Protein AF-A0A5B9NP14-F1 (afdb_monomer)

Structure (mmCIF, N/CA/C/O backbone):
data_AF-A0A5B9NP14-F1
#
_entry.id   AF-A0A5B9NP14-F1
#
loop_
_atom_site.group_PDB
_atom_site.id
_atom_site.type_symbol
_atom_site.label_atom_id
_atom_site.label_alt_id
_atom_site.label_comp_id
_atom_site.label_asym_id
_atom_site.label_entity_id
_atom_site.label_seq_id
_atom_site.pdbx_PDB_ins_code
_atom_site.Cartn_x
_atom_site.Cartn_y
_atom_site.Cartn_z
_atom_site.occupancy
_atom_site.B_iso_or_equiv
_atom_site.auth_seq_id
_atom_site.auth_comp_id
_atom_site.auth_asym_id
_atom_site.auth_atom_id
_atom_site.pdbx_PDB_model_num
ATOM 1 N N . ASP A 1 1 ? 9.869 11.800 8.175 1.00 79.06 1 ASP A N 1
ATOM 2 C CA . ASP A 1 1 ? 8.541 12.417 7.965 1.00 79.06 1 ASP A CA 1
ATOM 3 C C . ASP A 1 1 ? 7.375 11.691 8.604 1.00 79.06 1 ASP A C 1
ATOM 5 O O . ASP A 1 1 ? 6.766 12.289 9.481 1.00 79.06 1 ASP A O 1
ATOM 9 N N . ILE A 1 2 ? 7.074 10.438 8.248 1.00 83.69 2 ILE A N 1
ATOM 10 C CA . ILE A 1 2 ? 5.884 9.725 8.762 1.00 83.69 2 ILE A CA 1
ATOM 11 C C . ILE A 1 2 ? 5.809 9.717 10.301 1.00 83.69 2 ILE A C 1
ATOM 13 O O . ILE A 1 2 ? 4.787 10.108 10.864 1.00 83.69 2 ILE A O 1
ATOM 17 N N . CYS A 1 3 ? 6.885 9.342 11.004 1.00 81.69 3 CYS A N 1
ATOM 18 C CA . CYS A 1 3 ? 6.866 9.284 12.472 1.00 81.69 3 CYS A CA 1
ATOM 19 C C . CYS A 1 3 ? 6.603 10.645 13.134 1.00 81.69 3 CYS A C 1
ATOM 21 O O . CYS A 1 3 ? 5.811 10.735 14.068 1.00 81.69 3 CYS A O 1
ATOM 23 N N . MET A 1 4 ? 7.231 11.710 12.637 1.00 80.50 4 MET A N 1
ATOM 24 C CA . MET A 1 4 ? 7.105 13.046 13.227 1.00 80.50 4 MET A CA 1
ATOM 25 C C . MET A 1 4 ? 5.799 13.735 12.824 1.00 80.50 4 MET A C 1
ATOM 27 O O . MET A 1 4 ? 5.085 14.252 13.679 1.00 80.50 4 MET A O 1
ATOM 31 N N . ARG A 1 5 ? 5.456 13.726 11.530 1.00 78.81 5 ARG A N 1
ATOM 32 C CA . ARG A 1 5 ? 4.304 14.464 10.987 1.00 78.81 5 ARG A CA 1
ATOM 33 C C . ARG A 1 5 ? 2.986 13.703 11.120 1.00 78.81 5 ARG A C 1
ATOM 35 O O . ARG A 1 5 ? 1.982 14.309 11.479 1.00 78.81 5 ARG A O 1
ATOM 42 N N . THR A 1 6 ? 2.982 12.397 10.851 1.00 79.81 6 THR A N 1
ATOM 43 C CA . THR A 1 6 ? 1.754 11.583 10.836 1.00 79.81 6 THR A CA 1
ATOM 44 C C . THR A 1 6 ? 1.499 10.927 12.194 1.00 79.81 6 THR A C 1
ATOM 46 O O . THR A 1 6 ? 0.388 11.009 12.716 1.00 79.81 6 THR A O 1
ATOM 49 N N . LEU A 1 7 ? 2.522 10.324 12.814 1.00 81.31 7 LEU A N 1
ATOM 50 C CA . LEU A 1 7 ? 2.376 9.643 14.114 1.00 81.31 7 LEU A CA 1
ATOM 51 C C . LEU A 1 7 ? 2.531 10.571 15.332 1.00 81.31 7 LEU A C 1
ATOM 53 O O . LEU A 1 7 ? 2.217 10.147 16.446 1.00 81.31 7 LEU A O 1
ATOM 57 N N . LYS A 1 8 ? 2.945 11.831 15.115 1.00 82.69 8 LYS A N 1
ATOM 58 C CA . LYS A 1 8 ? 3.177 12.863 16.145 1.00 82.69 8 LYS A CA 1
ATOM 59 C C . LYS A 1 8 ? 4.232 12.470 17.190 1.00 82.69 8 LYS A C 1
ATOM 61 O O . LYS A 1 8 ? 4.114 12.824 18.360 1.00 82.69 8 LYS A O 1
ATOM 66 N N . LEU A 1 9 ? 5.265 11.738 16.772 1.00 83.50 9 LEU A N 1
ATOM 67 C CA . LEU A 1 9 ? 6.405 11.379 17.618 1.00 83.50 9 LEU A CA 1
A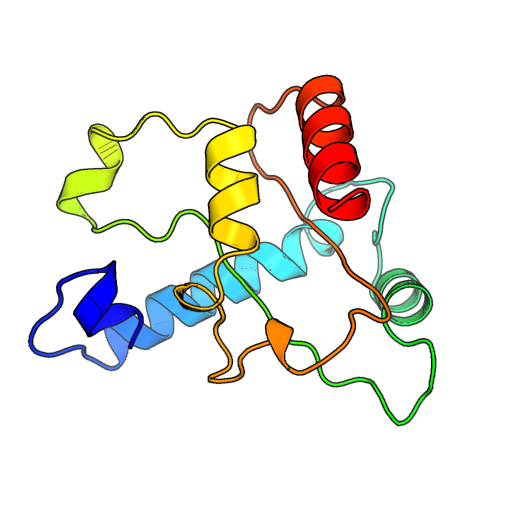TOM 68 C C . LEU A 1 9 ? 7.477 12.470 17.520 1.00 83.50 9 LEU A C 1
ATOM 70 O O . LEU A 1 9 ? 8.051 12.666 16.451 1.00 83.50 9 LEU A O 1
ATOM 74 N N . SER A 1 10 ? 7.755 13.175 18.618 1.00 81.94 10 SER A N 1
ATOM 75 C CA . SER A 1 10 ? 8.753 14.255 18.653 1.00 81.94 10 SER A CA 1
ATOM 76 C C . SER A 1 10 ? 10.177 13.746 18.408 1.00 81.94 10 SER A C 1
ATOM 78 O O . SER A 1 10 ? 10.887 14.314 17.587 1.00 81.94 10 SER A O 1
ATOM 80 N N . ASN A 1 11 ? 10.554 12.635 19.048 1.00 85.88 11 ASN A N 1
ATOM 81 C CA . ASN A 1 11 ? 11.855 11.979 18.892 1.00 85.88 11 ASN A CA 1
ATOM 82 C C . ASN A 1 11 ? 11.659 10.500 18.513 1.00 85.88 11 ASN A C 1
ATOM 84 O O . ASN A 1 11 ? 11.587 9.653 19.404 1.00 85.88 11 ASN A O 1
ATOM 88 N N . PRO A 1 12 ? 11.525 10.170 17.214 1.00 86.62 12 PRO A N 1
ATOM 89 C CA . PRO A 1 12 ? 11.349 8.791 16.779 1.00 86.62 12 PRO A CA 1
ATOM 90 C C . PRO A 1 12 ? 12.618 7.972 17.025 1.00 86.62 12 PRO A C 1
ATOM 92 O O . PRO A 1 12 ? 13.714 8.358 16.618 1.00 86.62 12 PRO A O 1
ATOM 95 N N . SER A 1 13 ? 12.455 6.819 17.663 1.00 91.44 13 SER A N 1
ATOM 96 C CA . SER A 1 13 ? 13.530 5.853 17.880 1.00 91.44 13 SER A CA 1
ATOM 97 C C . SER A 1 13 ? 13.638 4.862 16.713 1.00 91.44 13 SER A C 1
ATOM 99 O O . SER A 1 13 ? 12.717 4.721 15.902 1.00 91.44 13 SER A O 1
ATOM 101 N N . TYR A 1 14 ? 14.728 4.087 16.659 1.00 90.81 14 TYR A N 1
ATOM 102 C CA . TYR A 1 14 ? 14.816 2.944 15.740 1.00 90.81 14 TYR A CA 1
ATOM 103 C C . TYR A 1 14 ? 13.693 1.922 15.962 1.00 90.81 14 TYR A C 1
ATOM 105 O O . TYR A 1 14 ? 13.261 1.282 15.008 1.00 90.81 14 TYR A O 1
ATOM 113 N N . GLY A 1 15 ? 13.171 1.797 17.186 1.00 90.25 15 GLY A N 1
ATOM 114 C CA . GLY A 1 15 ? 12.021 0.939 17.471 1.00 90.25 15 GLY A CA 1
ATOM 115 C C . GLY A 1 15 ? 10.760 1.375 16.720 1.00 90.25 15 GLY A C 1
ATOM 116 O O . GLY A 1 15 ? 10.044 0.533 16.179 1.00 90.25 15 GLY A O 1
ATOM 117 N N . ASP A 1 16 ? 10.520 2.682 16.614 1.00 87.62 16 ASP A N 1
ATOM 118 C CA . ASP A 1 16 ? 9.359 3.232 15.902 1.00 87.62 16 ASP A CA 1
ATOM 119 C C . ASP A 1 16 ? 9.483 3.048 14.385 1.00 87.62 16 ASP A C 1
ATOM 121 O O . ASP A 1 16 ? 8.508 2.716 13.706 1.00 87.62 16 ASP A O 1
ATOM 125 N N . LEU A 1 17 ? 10.700 3.200 13.853 1.00 89.00 17 LEU A N 1
ATOM 126 C CA . LEU A 1 17 ? 10.996 2.926 12.446 1.00 89.00 17 LEU A CA 1
ATOM 127 C C . LEU A 1 17 ? 10.839 1.437 12.122 1.00 89.00 17 LEU A C 1
ATOM 129 O O . LEU A 1 17 ? 10.168 1.082 11.153 1.00 89.00 17 LEU A O 1
ATOM 133 N N . ASN A 1 18 ? 11.391 0.560 12.961 1.00 92.19 18 ASN A N 1
ATOM 134 C CA . ASN A 1 18 ? 11.281 -0.887 12.790 1.00 92.19 18 ASN A CA 1
ATOM 135 C C . ASN A 1 18 ? 9.829 -1.356 12.874 1.00 92.19 18 ASN A C 1
ATOM 137 O O . ASN A 1 18 ? 9.433 -2.254 12.132 1.00 92.19 18 ASN A O 1
ATOM 141 N N . TYR A 1 19 ? 9.013 -0.724 13.722 1.00 89.38 19 TYR A N 1
ATOM 142 C CA . TYR A 1 19 ? 7.583 -0.998 13.771 1.00 89.38 19 TYR A CA 1
ATOM 143 C C . TYR A 1 19 ? 6.918 -0.721 12.416 1.00 89.38 19 TYR A C 1
ATOM 145 O O . TYR A 1 19 ? 6.246 -1.606 11.882 1.00 89.38 19 TYR A O 1
ATOM 153 N N . LEU A 1 20 ? 7.168 0.445 11.811 1.00 88.62 20 LEU A N 1
ATOM 154 C CA . LEU A 1 20 ? 6.642 0.772 10.481 1.00 88.62 20 LEU A CA 1
ATOM 155 C C . LEU A 1 20 ? 7.111 -0.221 9.418 1.00 88.62 20 LEU A C 1
ATOM 157 O O . LEU A 1 20 ? 6.284 -0.778 8.698 1.00 88.62 20 LEU A O 1
ATOM 161 N N . VAL A 1 21 ? 8.415 -0.501 9.360 1.00 91.19 21 VAL A N 1
ATOM 162 C CA . VAL A 1 21 ? 8.975 -1.464 8.401 1.00 91.19 21 VAL A CA 1
ATOM 163 C C . VAL A 1 21 ? 8.326 -2.836 8.574 1.00 91.19 21 VAL A C 1
ATOM 165 O O . VAL A 1 21 ? 7.895 -3.439 7.594 1.00 91.19 21 VAL A O 1
ATOM 168 N N . SER A 1 22 ? 8.176 -3.315 9.811 1.00 92.12 22 SER A N 1
ATOM 169 C CA . SER A 1 22 ? 7.547 -4.611 10.083 1.00 92.12 22 SER A CA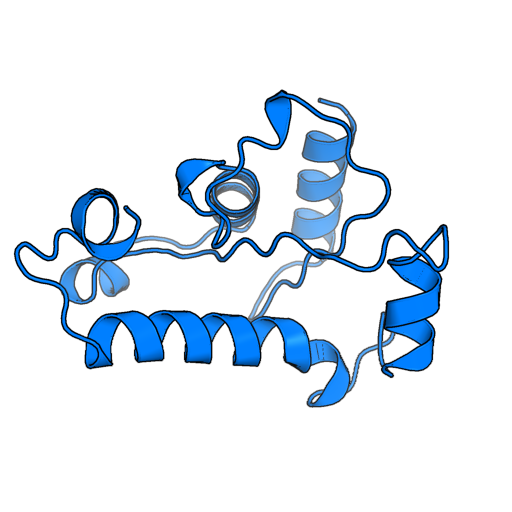 1
ATOM 170 C C . SER A 1 22 ? 6.078 -4.655 9.648 1.00 92.12 22 SER A C 1
ATOM 172 O O . SER A 1 22 ? 5.646 -5.643 9.048 1.00 92.12 22 SER A O 1
ATOM 174 N N . ALA A 1 23 ? 5.321 -3.574 9.864 1.00 89.94 23 ALA A N 1
ATOM 175 C CA . ALA A 1 23 ? 3.931 -3.470 9.435 1.00 89.94 23 ALA A CA 1
ATOM 176 C C . ALA A 1 23 ? 3.820 -3.551 7.906 1.00 89.94 23 ALA A C 1
ATOM 178 O O . ALA A 1 23 ? 3.040 -4.359 7.390 1.00 89.94 23 ALA A O 1
ATOM 179 N N . VAL A 1 24 ? 4.662 -2.802 7.188 1.00 91.31 24 VAL A N 1
ATOM 180 C CA . VAL A 1 24 ? 4.710 -2.812 5.719 1.00 91.31 24 VAL A CA 1
ATOM 181 C C . VAL A 1 24 ? 5.127 -4.172 5.172 1.00 91.31 24 VAL A C 1
ATOM 183 O O . VAL A 1 24 ? 4.434 -4.723 4.316 1.00 91.31 24 VAL A O 1
ATOM 186 N N . MET A 1 25 ? 6.201 -4.757 5.702 1.00 92.75 25 MET A N 1
ATOM 187 C CA . MET A 1 25 ? 6.679 -6.083 5.297 1.00 92.75 25 MET A CA 1
ATOM 188 C C . MET A 1 25 ? 5.611 -7.157 5.527 1.00 92.75 25 MET A C 1
ATOM 190 O O . MET A 1 25 ? 5.399 -8.029 4.678 1.00 92.75 25 MET A O 1
ATOM 194 N N . SER A 1 26 ? 4.870 -7.065 6.637 1.00 92.25 26 SER A N 1
ATOM 195 C CA . SER A 1 26 ? 3.725 -7.944 6.877 1.00 92.25 26 SER A CA 1
ATOM 196 C C . SER A 1 26 ? 2.625 -7.740 5.828 1.00 92.25 26 SER A C 1
ATOM 198 O O . SER A 1 26 ? 2.032 -8.716 5.376 1.00 92.25 26 SER A O 1
ATOM 200 N N . GLY A 1 27 ? 2.367 -6.498 5.403 1.00 90.44 27 GLY A N 1
ATOM 201 C CA . GLY A 1 27 ? 1.391 -6.160 4.368 1.00 90.44 27 GLY A CA 1
ATOM 202 C C . GLY A 1 27 ? 1.744 -6.772 3.015 1.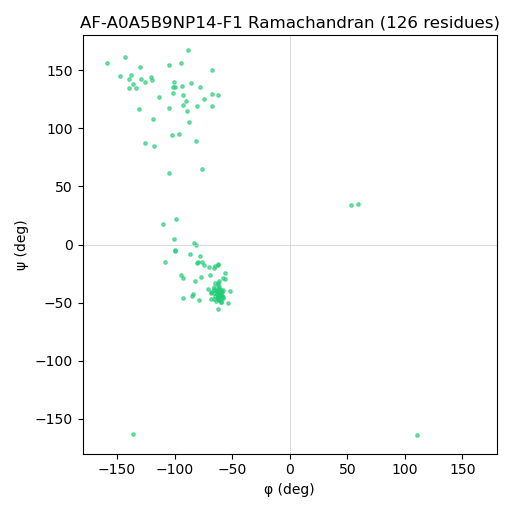00 90.44 27 GLY A C 1
ATOM 203 O O . GLY A 1 27 ? 0.957 -7.558 2.486 1.00 90.44 27 GLY A O 1
ATOM 204 N N . VAL A 1 28 ? 2.948 -6.495 2.509 1.00 89.88 28 VAL A N 1
ATOM 205 C CA . VAL A 1 28 ? 3.415 -6.941 1.181 1.00 89.88 28 VAL A CA 1
ATOM 206 C C . VAL A 1 28 ? 3.456 -8.468 1.066 1.00 89.88 28 VAL A C 1
ATOM 208 O O . VAL A 1 28 ? 3.101 -9.029 0.035 1.00 89.88 28 VAL A O 1
ATOM 211 N N . THR A 1 29 ? 3.818 -9.166 2.144 1.00 90.56 29 THR A N 1
ATOM 212 C CA . THR A 1 29 ? 3.895 -10.639 2.157 1.00 90.56 29 THR A CA 1
ATOM 213 C C . THR A 1 29 ? 2.551 -11.332 2.401 1.00 90.56 29 THR A C 1
ATOM 215 O O . THR A 1 29 ? 2.502 -12.559 2.468 1.00 90.56 29 THR A O 1
ATOM 218 N N . THR A 1 30 ? 1.445 -10.594 2.544 1.00 90.25 30 THR A N 1
ATOM 219 C CA . THR A 1 30 ? 0.126 -11.181 2.853 1.00 90.25 30 THR A CA 1
ATOM 220 C C . THR A 1 30 ? -0.308 -12.196 1.797 1.00 90.25 30 THR A C 1
ATOM 222 O O . THR A 1 30 ? -0.719 -13.290 2.172 1.00 90.25 30 THR A O 1
ATOM 225 N N . CYS A 1 31 ? -0.147 -11.881 0.507 1.00 86.00 31 CYS A N 1
ATOM 226 C CA . CYS A 1 31 ? -0.520 -12.769 -0.603 1.00 86.00 31 CYS A CA 1
ATOM 227 C C . CYS A 1 31 ? 0.298 -14.072 -0.651 1.00 86.00 31 CYS A C 1
ATOM 229 O O . CYS A 1 31 ? -0.134 -15.029 -1.279 1.00 86.00 31 CYS A O 1
ATOM 231 N N . LEU A 1 32 ? 1.459 -14.111 0.016 1.00 88.25 32 LEU A N 1
ATOM 232 C CA . LEU A 1 32 ? 2.319 -15.297 0.109 1.00 88.25 32 LEU A CA 1
ATOM 233 C C . LEU A 1 32 ? 2.011 -16.143 1.352 1.00 88.25 32 LEU A C 1
ATOM 235 O O . LEU A 1 32 ? 2.263 -17.343 1.367 1.00 88.25 32 LEU A O 1
ATOM 239 N N . ARG A 1 33 ? 1.521 -15.507 2.424 1.00 89.81 33 ARG A N 1
ATOM 240 C CA . ARG A 1 33 ? 1.289 -16.145 3.732 1.00 89.81 33 ARG A CA 1
ATOM 241 C C . ARG A 1 33 ? -0.138 -16.653 3.908 1.00 89.81 33 ARG A C 1
ATOM 243 O O . ARG A 1 33 ? -0.357 -17.553 4.711 1.00 89.81 33 ARG A O 1
ATOM 250 N N . PHE A 1 34 ? -1.097 -16.058 3.207 1.00 88.25 34 PHE A N 1
ATOM 251 C CA . PHE A 1 34 ? -2.505 -16.432 3.276 1.00 88.25 34 PHE A CA 1
ATOM 252 C C . PHE A 1 34 ? -3.009 -16.850 1.897 1.00 88.25 34 PHE A C 1
ATOM 254 O O . PHE A 1 34 ? -2.591 -16.260 0.899 1.00 88.25 34 PHE A O 1
ATOM 261 N N . PRO A 1 35 ? -3.914 -17.841 1.825 1.00 85.31 35 PRO A N 1
ATOM 262 C CA . PRO A 1 35 ? -4.458 -18.287 0.554 1.00 85.31 35 PRO A CA 1
ATOM 263 C C . PRO A 1 35 ? -5.219 -17.143 -0.125 1.00 85.31 35 PRO A C 1
ATOM 265 O O . PRO A 1 35 ? -6.087 -16.508 0.472 1.00 85.31 35 PRO A O 1
ATOM 268 N N . GLY A 1 36 ? -4.890 -16.895 -1.389 1.00 81.25 36 GLY A N 1
ATOM 269 C CA . GLY A 1 36 ? -5.509 -15.874 -2.224 1.00 81.25 36 GLY A CA 1
ATOM 270 C C . GLY A 1 36 ? -5.292 -16.189 -3.701 1.00 81.25 36 GLY A C 1
ATOM 271 O O . GLY A 1 36 ? -4.371 -16.920 -4.060 1.00 81.25 36 GLY A O 1
ATOM 272 N N . GLN A 1 37 ? -6.160 -15.664 -4.566 1.00 74.31 37 GLN A N 1
ATOM 273 C CA . GLN A 1 37 ? -6.099 -15.945 -6.006 1.00 74.31 37 GLN A CA 1
ATOM 274 C C . GLN A 1 37 ? -5.082 -15.060 -6.748 1.00 74.31 37 GLN A C 1
ATOM 276 O O . GLN A 1 37 ? -4.470 -15.504 -7.719 1.00 74.31 37 GLN A O 1
ATOM 281 N N . LEU A 1 38 ? -4.868 -13.824 -6.282 1.00 77.56 38 LEU A N 1
ATOM 282 C CA . LEU A 1 38 ? -3.999 -12.831 -6.919 1.00 77.56 38 LEU A CA 1
ATOM 283 C C . LEU A 1 38 ? -2.639 -12.739 -6.208 1.00 77.56 38 LEU A C 1
ATOM 285 O O . LEU A 1 38 ? -2.587 -12.679 -4.982 1.00 77.56 38 LEU A O 1
ATOM 289 N N . ASN A 1 39 ? -1.544 -12.693 -6.981 1.00 75.44 39 ASN A N 1
ATOM 290 C CA . ASN A 1 39 ? -0.160 -12.590 -6.482 1.00 75.44 39 ASN A CA 1
ATOM 291 C C . ASN A 1 39 ? 0.214 -13.665 -5.436 1.00 75.44 39 ASN A C 1
ATOM 293 O O . ASN A 1 39 ? 0.998 -13.408 -4.526 1.00 75.44 39 ASN A O 1
ATOM 297 N N . SER A 1 40 ? -0.344 -14.874 -5.584 1.00 79.56 40 SER A N 1
ATOM 298 C CA . SER A 1 40 ? -0.202 -16.003 -4.647 1.00 79.56 40 SER A CA 1
ATOM 299 C C . SER A 1 40 ? 1.233 -16.514 -4.468 1.00 79.56 40 SER A C 1
ATOM 301 O O . SER A 1 40 ? 1.521 -17.260 -3.540 1.00 79.56 40 SER A O 1
ATOM 303 N N . ASP A 1 41 ? 2.129 -16.167 -5.389 1.00 83.12 41 ASP A N 1
ATOM 304 C CA . ASP A 1 41 ? 3.537 -16.538 -5.356 1.00 83.12 41 ASP A CA 1
ATOM 305 C C . ASP A 1 41 ? 4.410 -15.390 -5.890 1.00 83.12 41 ASP A C 1
ATOM 307 O O . ASP A 1 41 ? 3.937 -14.476 -6.576 1.00 83.12 41 ASP A O 1
ATOM 311 N N . LEU A 1 42 ? 5.705 -15.435 -5.563 1.00 84.50 42 LEU A N 1
ATOM 312 C CA . LEU A 1 42 ? 6.667 -14.393 -5.938 1.00 84.50 42 LEU A CA 1
ATOM 313 C C . LEU A 1 42 ? 6.818 -14.242 -7.454 1.00 84.50 42 LEU A C 1
ATOM 315 O O . LEU A 1 42 ? 7.060 -13.135 -7.933 1.00 84.50 42 LEU A O 1
ATOM 319 N N . ARG A 1 43 ? 6.663 -15.332 -8.217 1.00 86.81 43 ARG A N 1
ATOM 320 C CA . ARG A 1 43 ? 6.782 -15.292 -9.676 1.00 86.81 43 ARG A CA 1
ATOM 321 C C . ARG A 1 43 ? 5.620 -14.505 -10.276 1.00 86.81 43 ARG A C 1
ATOM 323 O O . ARG A 1 43 ? 5.865 -13.616 -11.082 1.00 86.81 43 ARG A O 1
ATOM 330 N N . LYS A 1 44 ? 4.381 -14.770 -9.857 1.00 87.62 44 LYS A N 1
ATOM 331 C CA . LYS A 1 44 ? 3.191 -14.019 -10.290 1.00 87.62 44 LYS A C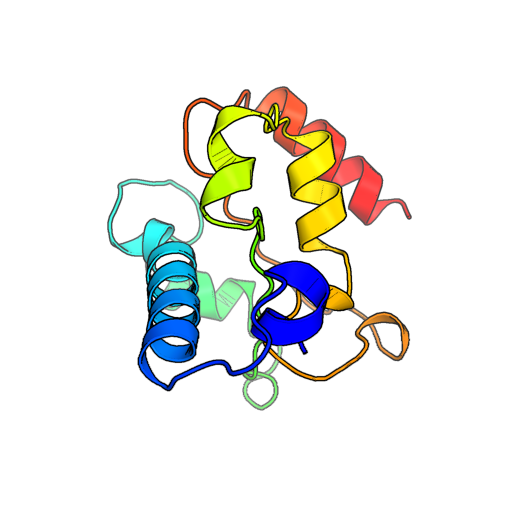A 1
ATOM 332 C C . LYS A 1 44 ? 3.271 -12.550 -9.894 1.00 87.62 44 LYS A C 1
ATOM 334 O O . LYS A 1 44 ? 2.962 -11.693 -10.715 1.00 87.62 44 LYS A O 1
ATOM 339 N N . LEU A 1 45 ? 3.723 -12.260 -8.670 1.00 87.00 45 LEU A N 1
ATOM 340 C CA . LEU A 1 45 ? 3.925 -10.879 -8.231 1.00 87.00 45 LEU A CA 1
ATOM 341 C C . LEU A 1 45 ? 4.933 -10.155 -9.136 1.00 87.00 45 LEU A C 1
ATOM 343 O O . LEU A 1 45 ? 4.653 -9.050 -9.592 1.00 87.00 45 LEU A O 1
ATOM 347 N N . ALA A 1 46 ? 6.073 -10.785 -9.434 1.00 86.88 46 ALA A N 1
ATOM 348 C CA . ALA A 1 46 ? 7.082 -10.213 -10.321 1.00 86.88 46 ALA A CA 1
ATOM 349 C C . ALA A 1 46 ? 6.539 -9.987 -11.741 1.00 86.88 46 ALA A C 1
ATOM 351 O O . ALA A 1 46 ? 6.733 -8.910 -12.291 1.00 86.88 46 ALA A O 1
ATOM 352 N N . VAL A 1 47 ? 5.808 -10.955 -12.306 1.00 89.06 47 VAL A N 1
ATOM 353 C CA . VAL A 1 47 ? 5.192 -10.836 -13.643 1.00 89.06 47 VAL A CA 1
ATOM 354 C C . VAL A 1 47 ? 4.208 -9.664 -13.711 1.00 89.06 47 VAL A C 1
ATOM 356 O O . VAL A 1 47 ? 4.208 -8.926 -14.690 1.00 89.06 47 VAL A O 1
ATOM 359 N N . ASN A 1 48 ? 3.403 -9.460 -12.667 1.00 90.62 48 ASN A N 1
ATOM 360 C CA . ASN A 1 48 ? 2.403 -8.391 -12.641 1.00 90.62 48 ASN A CA 1
ATOM 361 C C . ASN A 1 48 ? 2.996 -7.002 -12.363 1.00 90.62 48 ASN A C 1
ATOM 363 O O . ASN A 1 48 ? 2.408 -6.002 -12.768 1.00 90.62 48 ASN A O 1
ATOM 367 N N . MET A 1 49 ? 4.120 -6.927 -11.643 1.00 90.94 49 MET A N 1
ATOM 368 C CA . MET A 1 49 ? 4.679 -5.663 -11.141 1.00 90.94 49 MET A CA 1
ATOM 369 C C . MET A 1 49 ? 5.956 -5.205 -11.856 1.00 90.94 49 MET A C 1
ATOM 371 O O . MET A 1 49 ? 6.361 -4.058 -11.689 1.00 90.94 49 MET A O 1
ATOM 375 N N . VAL A 1 50 ? 6.626 -6.072 -12.619 1.00 93.06 50 VAL A N 1
ATOM 376 C CA . VAL A 1 50 ? 7.904 -5.762 -13.279 1.00 93.06 50 VAL A CA 1
ATOM 377 C C . VAL A 1 50 ? 7.729 -5.857 -14.797 1.00 93.06 50 VAL A C 1
ATOM 379 O O . VAL A 1 50 ? 8.034 -6.892 -15.388 1.00 93.06 50 VAL A O 1
ATOM 382 N N . PRO A 1 51 ? 7.263 -4.781 -15.462 1.00 91.12 51 PRO A N 1
ATOM 383 C CA . PRO A 1 51 ? 7.088 -4.778 -16.917 1.00 91.12 51 PRO A CA 1
ATOM 384 C C . PRO A 1 51 ? 8.427 -4.810 -17.669 1.00 91.12 51 PRO A C 1
ATOM 386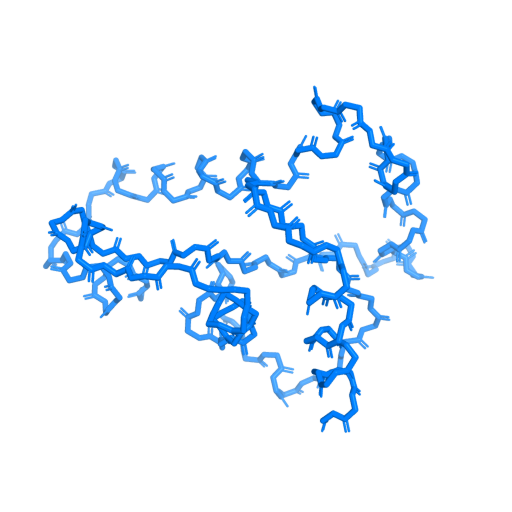 O O . PRO A 1 51 ? 8.500 -5.297 -18.793 1.00 91.12 51 PRO A O 1
ATOM 389 N N . PHE A 1 52 ? 9.500 -4.308 -17.047 1.00 93.56 52 PHE A N 1
ATOM 390 C CA . PHE A 1 52 ? 10.851 -4.310 -17.601 1.00 93.56 52 PHE A CA 1
ATOM 391 C C . PHE A 1 52 ? 11.850 -4.796 -16.545 1.00 93.56 52 PHE A C 1
ATOM 393 O O . PHE A 1 52 ? 11.826 -4.272 -15.431 1.00 93.56 52 PHE A O 1
ATOM 400 N N . PRO A 1 53 ? 12.799 -5.697 -16.872 1.00 90.94 53 PRO A N 1
ATOM 401 C CA . PRO A 1 53 ? 13.714 -6.283 -15.884 1.00 90.94 53 PRO A CA 1
ATOM 402 C C . PRO A 1 53 ? 14.533 -5.265 -15.075 1.00 90.94 53 PRO A C 1
ATOM 404 O O . PRO A 1 53 ? 14.873 -5.507 -13.920 1.00 90.94 53 PRO A O 1
ATOM 407 N N . ARG A 1 54 ? 14.846 -4.103 -15.661 1.00 93.12 54 ARG A N 1
ATOM 408 C CA . ARG A 1 54 ? 15.604 -3.029 -14.993 1.00 93.12 54 ARG A CA 1
ATOM 409 C C . ARG A 1 54 ? 14.745 -2.155 -14.070 1.00 93.12 54 ARG A C 1
ATOM 411 O O . ARG A 1 54 ? 15.306 -1.433 -13.254 1.00 93.12 54 ARG A O 1
ATOM 418 N N . LEU A 1 55 ? 13.418 -2.212 -14.187 1.00 91.62 55 LEU A N 1
ATOM 419 C CA . LEU A 1 55 ? 12.464 -1.406 -13.419 1.00 91.62 55 LEU A CA 1
ATOM 420 C C . LEU A 1 55 ? 11.782 -2.259 -12.338 1.00 91.62 55 LEU A C 1
ATOM 422 O O . LEU A 1 55 ? 10.571 -2.447 -12.355 1.00 91.62 55 LEU A O 1
ATOM 426 N N . HIS A 1 56 ? 12.574 -2.795 -11.407 1.00 92.25 56 HIS A N 1
ATOM 427 C CA . HIS A 1 56 ? 12.106 -3.668 -10.317 1.00 92.25 56 HIS A CA 1
ATOM 428 C C . HIS A 1 56 ? 12.176 -3.002 -8.929 1.00 92.25 56 HIS A C 1
ATOM 430 O O . HIS A 1 56 ? 12.152 -3.682 -7.905 1.00 92.25 56 HIS A O 1
ATOM 436 N N . PHE A 1 57 ? 12.282 -1.670 -8.881 1.00 91.56 57 PHE A N 1
ATOM 437 C CA . PHE A 1 57 ? 12.250 -0.899 -7.639 1.00 91.56 57 PHE A CA 1
ATOM 438 C C . PHE A 1 57 ? 10.820 -0.450 -7.345 1.00 91.56 57 PHE A C 1
ATOM 440 O O . PHE A 1 57 ? 10.218 0.280 -8.131 1.00 91.56 57 PHE A O 1
ATOM 447 N N . PHE A 1 58 ? 10.283 -0.874 -6.204 1.00 90.81 58 PHE A N 1
ATOM 448 C CA . PHE A 1 58 ? 8.914 -0.561 -5.809 1.00 90.81 58 PHE A CA 1
ATOM 449 C C . PHE A 1 58 ? 8.867 0.581 -4.801 1.00 90.81 58 PHE A C 1
ATOM 451 O O . PHE A 1 58 ? 9.644 0.626 -3.849 1.00 90.81 58 PHE A O 1
ATOM 458 N N . MET A 1 59 ? 7.889 1.465 -4.976 1.00 90.38 59 MET A N 1
ATOM 459 C CA . MET A 1 59 ? 7.463 2.387 -3.929 1.00 90.38 59 MET A CA 1
ATOM 460 C C . MET A 1 59 ? 6.312 1.748 -3.163 1.00 90.38 59 MET A C 1
ATOM 462 O O . MET A 1 59 ? 5.344 1.287 -3.768 1.00 90.38 59 MET A O 1
ATOM 466 N N . VAL A 1 60 ? 6.424 1.711 -1.838 1.00 91.06 60 VAL A N 1
ATOM 467 C CA . VAL A 1 60 ? 5.422 1.084 -0.975 1.00 91.06 60 VAL A CA 1
ATOM 468 C C . VAL A 1 60 ? 4.749 2.146 -0.119 1.00 91.06 60 VAL A C 1
ATOM 470 O O . VAL A 1 60 ? 5.422 2.906 0.576 1.00 91.06 60 VAL A O 1
ATOM 473 N N . GLY A 1 61 ? 3.421 2.177 -0.168 1.00 89.69 61 GLY A N 1
ATOM 474 C CA . GLY A 1 61 ? 2.577 2.941 0.742 1.00 89.69 61 GLY A CA 1
ATOM 475 C C . GLY A 1 61 ? 1.915 2.016 1.756 1.00 89.69 61 GLY A C 1
ATOM 476 O O . GLY A 1 61 ? 1.727 0.824 1.500 1.00 89.69 61 GLY A O 1
ATOM 477 N N . PHE A 1 62 ? 1.559 2.558 2.916 1.00 89.25 62 PHE A N 1
ATOM 478 C CA . PHE A 1 62 ? 0.811 1.815 3.924 1.00 89.25 62 PHE A CA 1
ATOM 479 C C . PHE A 1 62 ? -0.304 2.668 4.506 1.00 89.25 62 PHE A C 1
ATOM 481 O O . PHE A 1 62 ? -0.113 3.843 4.811 1.00 89.25 62 PHE A O 1
ATOM 488 N N . ALA A 1 63 ? -1.460 2.043 4.695 1.00 89.38 63 ALA A N 1
ATOM 489 C CA . ALA A 1 63 ? -2.586 2.605 5.411 1.00 89.38 63 ALA A CA 1
ATOM 490 C C . ALA A 1 63 ? -3.216 1.500 6.277 1.00 89.38 63 ALA A C 1
ATOM 492 O O . ALA A 1 63 ? -3.284 0.349 5.838 1.00 89.38 63 ALA A O 1
ATOM 493 N N . PRO A 1 64 ? -3.689 1.822 7.492 1.00 88.00 64 PRO A N 1
ATOM 494 C CA . PRO A 1 64 ? -3.741 3.156 8.089 1.00 88.00 64 PRO A CA 1
ATOM 495 C C . PRO A 1 64 ? -2.431 3.552 8.794 1.00 88.00 64 PRO A C 1
ATOM 497 O O . PRO A 1 64 ? -1.848 2.762 9.535 1.00 88.00 64 PRO A O 1
ATOM 500 N N . LEU A 1 65 ? -2.010 4.810 8.634 1.00 82.31 65 LEU A N 1
ATOM 501 C CA . LEU A 1 65 ? -0.963 5.427 9.458 1.00 82.31 65 LEU A CA 1
ATOM 502 C C . LEU A 1 65 ? -1.633 6.337 10.486 1.00 82.31 65 LEU A C 1
ATOM 504 O O . LEU A 1 65 ? -1.972 7.485 10.204 1.00 82.31 65 LEU A O 1
ATOM 508 N N . THR A 1 66 ? -1.875 5.806 11.679 1.00 78.75 66 THR A N 1
ATOM 509 C CA . THR A 1 66 ? -2.485 6.556 12.780 1.00 78.75 66 THR A CA 1
ATOM 510 C C . THR A 1 66 ? -1.671 6.383 14.055 1.00 78.75 66 THR A C 1
ATOM 512 O O . THR A 1 66 ? -0.956 5.398 14.230 1.00 78.75 66 THR A O 1
ATOM 515 N N . SER A 1 67 ? -1.731 7.381 14.933 1.00 75.38 67 SER A N 1
ATOM 516 C CA . SER A 1 67 ? -1.024 7.339 16.212 1.00 75.38 67 SER A CA 1
ATOM 517 C C . SER A 1 67 ? -1.625 6.268 17.130 1.00 75.38 67 SER A C 1
ATOM 519 O O . SER A 1 67 ? -2.832 6.015 17.091 1.00 75.38 67 SER A O 1
ATOM 521 N N . ARG A 1 68 ? -0.800 5.674 18.005 1.00 71.75 68 ARG A N 1
ATOM 522 C CA . ARG A 1 68 ? -1.192 4.583 18.922 1.00 71.75 68 ARG A CA 1
ATOM 523 C C . ARG A 1 68 ? -2.445 4.907 19.745 1.00 71.75 68 ARG A C 1
ATOM 525 O O . ARG A 1 68 ? -3.311 4.053 19.881 1.00 71.75 68 ARG A O 1
ATOM 532 N N . GLY A 1 69 ? -2.578 6.146 20.222 1.00 69.69 69 GLY A N 1
ATOM 533 C CA . GLY A 1 69 ? -3.740 6.594 21.002 1.00 69.69 69 GLY A CA 1
ATOM 534 C C . GLY A 1 69 ? -4.989 6.935 20.178 1.00 69.69 69 GLY A C 1
ATOM 535 O O . GLY A 1 69 ? -6.078 7.027 20.733 1.00 69.69 69 GLY A O 1
ATOM 536 N N . ALA A 1 70 ? -4.856 7.109 18.860 1.00 74.12 70 ALA A N 1
ATOM 537 C CA . ALA A 1 70 ? -5.954 7.489 17.967 1.00 74.12 70 ALA A CA 1
ATOM 538 C C . ALA A 1 70 ? -6.563 6.294 17.211 1.00 74.12 70 ALA A C 1
ATOM 540 O O . ALA A 1 70 ? -7.549 6.462 16.495 1.00 74.12 70 ALA A O 1
ATOM 541 N N . HIS A 1 71 ? -5.998 5.090 17.360 1.00 71.38 71 HIS A N 1
ATOM 542 C CA . HIS A 1 71 ? -6.480 3.885 16.677 1.00 71.38 71 HIS A CA 1
ATOM 543 C C . HIS A 1 71 ? -7.942 3.552 17.001 1.00 71.38 71 HIS A C 1
ATOM 545 O O . HIS A 1 71 ? -8.688 3.207 16.091 1.00 71.38 71 HIS A O 1
ATOM 551 N N . SER A 1 72 ? -8.365 3.690 18.261 1.00 69.69 72 SER A N 1
ATOM 552 C CA . SER A 1 72 ? -9.723 3.326 18.700 1.00 69.69 72 SER A CA 1
ATOM 553 C C . SER A 1 72 ? -10.807 4.313 18.261 1.00 69.69 72 SER A C 1
ATOM 555 O O . SER A 1 72 ? -11.984 3.973 18.282 1.00 69.69 72 SER A O 1
ATOM 557 N N . PHE A 1 73 ? -10.425 5.533 17.873 1.00 67.19 73 PHE A N 1
ATOM 558 C CA . PHE A 1 73 ? -11.363 6.613 17.551 1.00 67.19 73 PHE A CA 1
ATOM 559 C C . PHE A 1 73 ? -11.600 6.784 16.049 1.00 67.19 73 PHE A C 1
ATOM 561 O O . PHE A 1 73 ? -12.431 7.598 15.651 1.00 67.19 73 PHE A O 1
ATOM 568 N N . ARG A 1 74 ? -10.871 6.048 15.201 1.00 69.00 74 ARG A N 1
ATOM 569 C CA . ARG A 1 74 ? -10.963 6.195 13.749 1.00 69.00 74 ARG A CA 1
ATOM 570 C C . ARG A 1 74 ? -11.745 5.038 13.140 1.00 69.00 74 ARG A C 1
ATOM 572 O O . ARG A 1 74 ? -11.304 3.893 13.195 1.00 69.00 74 ARG A O 1
ATOM 579 N N . ALA A 1 75 ? -12.880 5.353 12.521 1.00 66.50 75 ALA A N 1
ATOM 580 C CA . ALA A 1 75 ? -13.575 4.410 11.656 1.00 66.50 75 ALA A CA 1
ATOM 581 C C . ALA A 1 75 ? -12.700 4.170 10.418 1.00 66.50 75 ALA A C 1
ATOM 583 O O . ALA A 1 75 ? -12.358 5.102 9.700 1.00 66.50 75 ALA A O 1
ATOM 584 N N . VAL A 1 76 ? -12.284 2.927 10.195 1.00 79.06 76 VAL A N 1
ATOM 585 C CA . VAL A 1 76 ? -11.437 2.570 9.054 1.00 79.06 76 VAL A CA 1
ATOM 586 C C . VAL A 1 76 ? -12.342 2.061 7.934 1.00 79.06 76 VAL A C 1
ATOM 588 O O . VAL A 1 76 ? -12.720 0.892 7.929 1.00 79.06 76 VAL A O 1
ATOM 591 N N . SER A 1 77 ? -12.722 2.949 7.012 1.00 87.25 77 SER A N 1
ATOM 592 C CA . SER A 1 77 ? -13.524 2.608 5.829 1.00 87.25 77 SER A CA 1
ATOM 593 C C . SER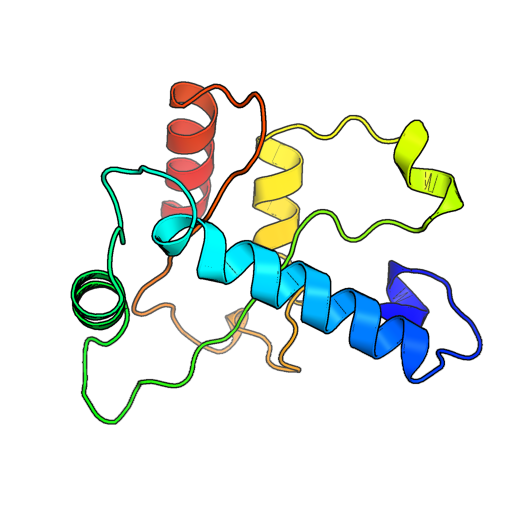 A 1 77 ? -12.640 2.338 4.604 1.00 87.25 77 SER A C 1
ATOM 595 O O . SER A 1 77 ? -11.505 2.819 4.519 1.00 87.25 77 SER A O 1
ATOM 597 N N . VAL A 1 78 ? -13.146 1.570 3.634 1.00 89.19 78 VAL A N 1
ATOM 598 C CA . VAL A 1 78 ? -12.419 1.277 2.384 1.0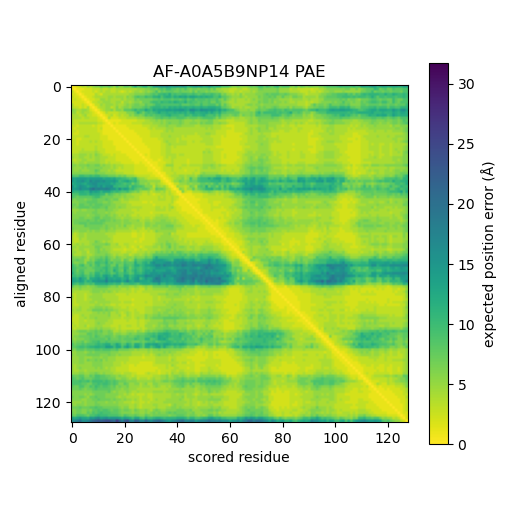0 89.19 78 VAL A CA 1
ATOM 599 C C . VAL A 1 78 ? -12.073 2.555 1.598 1.00 89.19 78 VAL A C 1
ATOM 601 O O . VAL A 1 78 ? -10.920 2.669 1.167 1.00 89.19 78 VAL A O 1
ATOM 604 N N . PRO A 1 79 ? -12.973 3.551 1.444 1.00 89.94 79 PRO A N 1
ATOM 605 C CA . PRO A 1 79 ? -12.647 4.804 0.764 1.00 89.94 79 PRO A CA 1
ATOM 606 C C . PRO A 1 79 ? -11.532 5.585 1.466 1.00 89.94 79 PRO A C 1
ATOM 608 O O . PRO A 1 79 ? -10.604 6.056 0.809 1.00 89.94 79 PRO A O 1
ATOM 611 N N . GLU A 1 80 ? -11.566 5.678 2.800 1.00 88.38 80 GLU A N 1
ATOM 612 C CA . GLU A 1 80 ? -10.526 6.379 3.563 1.00 88.38 80 GLU A CA 1
ATOM 613 C C . GLU A 1 80 ? -9.164 5.689 3.467 1.00 88.38 80 GLU A C 1
ATOM 615 O O . GLU A 1 80 ? -8.138 6.361 3.328 1.00 88.38 80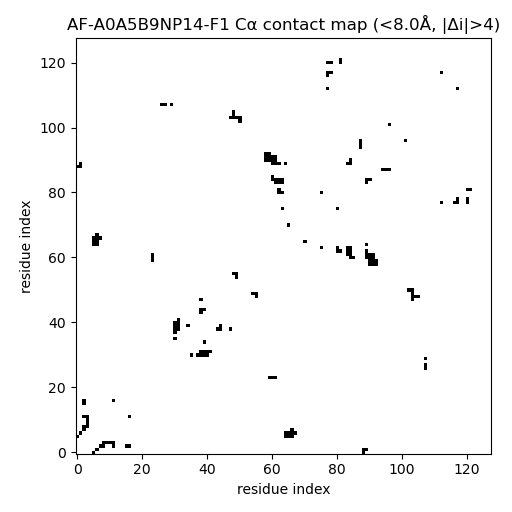 GLU A O 1
ATOM 620 N N . LEU A 1 81 ? -9.142 4.354 3.536 1.00 90.12 81 LEU A N 1
ATOM 621 C CA . LEU A 1 81 ? -7.918 3.573 3.353 1.00 90.12 81 LEU A CA 1
ATOM 622 C C . LEU A 1 81 ? -7.343 3.768 1.955 1.00 90.12 81 LEU A C 1
ATOM 624 O O . LEU A 1 81 ? -6.139 3.973 1.811 1.00 90.12 81 LEU A O 1
ATOM 628 N N . THR A 1 82 ? -8.205 3.739 0.941 1.00 90.19 82 THR A N 1
ATOM 629 C CA . THR A 1 82 ? -7.803 3.919 -0.455 1.00 90.19 82 THR A CA 1
ATOM 630 C C . THR A 1 82 ? -7.201 5.309 -0.657 1.00 90.19 82 THR A C 1
ATOM 632 O O . THR A 1 82 ? -6.102 5.425 -1.191 1.00 90.19 82 THR A O 1
ATOM 635 N N . GLN A 1 83 ? -7.845 6.363 -0.150 1.00 87.88 83 GLN A N 1
ATOM 636 C CA . GLN A 1 83 ? -7.302 7.724 -0.223 1.00 87.88 83 GLN A CA 1
ATOM 637 C C . GLN A 1 83 ? -5.957 7.859 0.498 1.00 87.88 83 GLN A C 1
ATOM 639 O O . GLN A 1 83 ? -5.038 8.465 -0.043 1.00 87.88 83 GLN A O 1
ATOM 644 N N . GLN A 1 84 ? -5.814 7.272 1.690 1.00 88.00 84 GLN A N 1
ATOM 645 C CA . GLN A 1 84 ? -4.545 7.304 2.422 1.00 88.00 84 GLN A CA 1
ATOM 646 C C . GLN A 1 84 ? -3.431 6.538 1.712 1.00 88.00 84 GLN A C 1
ATOM 648 O O . GLN A 1 84 ? -2.283 6.975 1.748 1.00 88.00 84 GLN A O 1
ATOM 653 N N . MET A 1 85 ? -3.744 5.404 1.089 1.00 88.94 85 MET A N 1
ATOM 654 C CA . MET A 1 85 ? -2.768 4.595 0.360 1.00 88.94 85 MET A CA 1
ATOM 655 C C . MET A 1 85 ? -2.164 5.361 -0.826 1.00 88.94 85 MET A C 1
ATOM 657 O O . MET A 1 85 ? -0.985 5.185 -1.122 1.00 88.94 85 MET A O 1
ATOM 661 N N . PHE A 1 86 ? -2.948 6.241 -1.454 1.00 86.69 86 PHE A N 1
ATOM 662 C CA . PHE A 1 86 ? -2.521 7.137 -2.531 1.00 86.69 86 PHE A CA 1
ATOM 663 C C . PHE A 1 86 ? -2.210 8.566 -2.042 1.00 86.69 86 PHE A C 1
ATOM 665 O O . PHE A 1 86 ? -2.231 9.503 -2.835 1.00 86.69 86 PHE A O 1
ATOM 672 N N . ASP A 1 87 ? -1.907 8.771 -0.757 1.00 86.81 87 ASP A N 1
ATOM 673 C CA . ASP A 1 87 ? -1.351 10.042 -0.278 1.00 86.81 87 ASP A CA 1
ATOM 674 C C . ASP A 1 87 ? 0.187 9.971 -0.348 1.00 86.81 87 ASP A C 1
ATOM 676 O O . ASP A 1 87 ? 0.778 9.077 0.272 1.00 86.81 87 ASP A O 1
ATOM 680 N N . PRO A 1 88 ? 0.879 10.893 -1.048 1.00 84.25 88 PRO A N 1
ATOM 681 C CA . PRO A 1 88 ? 2.344 10.912 -1.099 1.00 84.25 88 PRO A CA 1
ATOM 682 C C . PRO A 1 88 ? 2.994 10.996 0.288 1.00 84.25 88 PRO A C 1
ATOM 684 O O . PRO A 1 88 ? 4.119 10.534 0.468 1.00 84.25 88 PRO A O 1
ATOM 687 N N . LYS A 1 89 ? 2.291 11.520 1.299 1.00 84.62 89 LYS A N 1
ATOM 688 C CA . LYS A 1 89 ? 2.791 11.592 2.682 1.00 84.62 89 LYS A CA 1
ATOM 689 C C . LYS A 1 89 ? 2.888 10.228 3.370 1.00 84.62 89 LYS A C 1
ATOM 691 O O . LYS A 1 89 ? 3.596 10.112 4.369 1.00 84.62 89 LYS A O 1
ATOM 696 N N . ASN A 1 90 ? 2.182 9.222 2.855 1.00 86.50 90 ASN A N 1
ATOM 697 C CA . ASN A 1 90 ? 2.119 7.874 3.422 1.00 86.50 90 ASN A CA 1
ATOM 698 C C . ASN A 1 90 ? 3.034 6.878 2.691 1.00 86.50 90 ASN A C 1
ATOM 700 O O . ASN A 1 90 ? 3.034 5.684 3.007 1.00 86.50 90 ASN A O 1
ATOM 704 N N . MET A 1 91 ? 3.824 7.360 1.728 1.00 88.06 91 MET A N 1
ATOM 705 C CA . MET A 1 91 ? 4.818 6.562 1.019 1.00 88.06 91 MET A CA 1
ATOM 706 C C . MET A 1 91 ? 6.072 6.373 1.875 1.00 88.06 91 MET A C 1
ATOM 708 O O . MET A 1 91 ? 6.593 7.312 2.476 1.00 88.06 91 MET A O 1
ATOM 712 N N . MET A 1 92 ? 6.584 5.144 1.904 1.00 87.50 92 MET A N 1
ATOM 713 C CA . MET A 1 92 ? 7.807 4.790 2.636 1.00 87.50 92 MET A CA 1
ATOM 714 C C . MET A 1 92 ? 9.081 5.246 1.914 1.00 87.50 92 MET A C 1
ATOM 716 O O . MET A 1 92 ? 10.153 5.280 2.514 1.00 87.50 92 MET A O 1
ATOM 720 N N . ALA A 1 93 ? 8.968 5.609 0.636 1.00 86.94 93 ALA A N 1
ATOM 721 C CA . ALA A 1 93 ? 10.023 6.259 -0.125 1.00 86.94 93 ALA A CA 1
ATOM 722 C C . ALA A 1 93 ? 9.754 7.767 -0.181 1.00 86.94 93 ALA A C 1
ATOM 724 O O . ALA A 1 93 ? 8.630 8.186 -0.455 1.00 86.94 93 ALA A O 1
ATOM 725 N N . ALA A 1 94 ? 10.791 8.581 0.032 1.00 83.38 94 ALA A N 1
ATOM 726 C CA . ALA A 1 94 ? 10.720 10.038 -0.084 1.00 83.38 94 ALA A CA 1
ATOM 727 C C . ALA A 1 94 ? 10.700 10.467 -1.564 1.00 83.38 94 ALA A C 1
ATOM 729 O O . ALA A 1 94 ? 11.642 11.072 -2.070 1.00 83.38 94 ALA A O 1
ATOM 730 N N . SER A 1 95 ? 9.637 10.096 -2.274 1.00 80.00 95 SER A N 1
ATOM 731 C CA . SER A 1 95 ? 9.413 10.434 -3.675 1.00 80.00 95 SER A CA 1
ATOM 732 C C . SER A 1 95 ? 7.947 10.790 -3.886 1.00 80.00 95 SER A C 1
ATOM 734 O O . SER A 1 95 ? 7.052 10.103 -3.395 1.00 80.00 95 SER A O 1
ATOM 736 N N . ASP A 1 96 ? 7.703 11.879 -4.609 1.00 80.81 96 ASP A N 1
ATOM 737 C CA . ASP A 1 96 ? 6.357 12.267 -5.007 1.00 80.81 96 ASP A CA 1
ATOM 738 C C . ASP A 1 96 ? 6.006 11.580 -6.329 1.00 80.81 96 ASP A C 1
ATOM 740 O O . ASP A 1 96 ? 6.488 11.965 -7.397 1.00 80.81 96 ASP A O 1
ATOM 744 N N . PHE A 1 97 ? 5.155 10.555 -6.262 1.00 79.19 97 PHE A N 1
ATOM 745 C CA . PHE A 1 97 ? 4.714 9.814 -7.444 1.00 79.19 97 PHE A CA 1
ATOM 746 C C . PHE A 1 97 ? 3.933 10.688 -8.439 1.00 79.19 97 PHE A C 1
ATOM 748 O O . PHE A 1 97 ? 3.821 10.308 -9.603 1.00 79.19 97 PHE A O 1
ATOM 755 N N . ARG A 1 98 ? 3.432 11.866 -8.025 1.00 81.81 98 ARG A N 1
ATOM 756 C CA . ARG A 1 98 ? 2.751 12.826 -8.917 1.00 81.81 98 ARG A CA 1
ATOM 757 C C . ARG A 1 98 ? 3.688 13.425 -9.965 1.00 81.81 98 ARG A C 1
ATOM 759 O O . ARG A 1 98 ? 3.221 13.889 -10.998 1.00 81.81 98 ARG A O 1
ATOM 766 N N . ASN A 1 99 ? 4.998 13.376 -9.727 1.00 83.56 99 ASN A N 1
ATOM 767 C CA . ASN A 1 99 ? 6.009 13.791 -10.701 1.00 83.56 99 ASN A CA 1
ATOM 768 C C . ASN A 1 99 ? 6.303 12.702 -11.751 1.00 83.56 99 ASN A C 1
ATOM 770 O O . ASN A 1 99 ? 7.149 12.901 -12.621 1.00 83.56 99 ASN A O 1
ATOM 774 N N . GLY A 1 100 ? 5.640 11.545 -11.669 1.00 85.44 100 GLY A N 1
ATOM 775 C CA . GLY A 1 100 ? 5.827 10.416 -12.570 1.00 85.44 100 GLY A CA 1
ATOM 776 C C . GLY A 1 100 ? 4.505 9.795 -13.014 1.00 85.44 100 GLY A C 1
ATOM 777 O O . GLY A 1 100 ? 3.438 10.396 -12.925 1.00 85.44 100 GLY A O 1
ATOM 778 N N . ARG A 1 101 ? 4.588 8.568 -13.532 1.00 86.62 101 ARG A N 1
ATOM 779 C CA . ARG A 1 101 ? 3.427 7.755 -13.909 1.00 86.62 101 ARG A CA 1
ATOM 780 C C . ARG A 1 101 ? 3.558 6.374 -13.292 1.00 86.62 101 ARG A C 1
ATOM 782 O O . ARG A 1 101 ? 4.651 5.811 -13.252 1.00 86.62 101 ARG A O 1
ATOM 789 N N . TYR A 1 102 ? 2.437 5.818 -12.854 1.00 87.44 102 TYR A N 1
ATOM 790 C CA . TYR A 1 102 ? 2.381 4.429 -12.431 1.00 87.44 102 TYR A CA 1
ATOM 791 C C . TYR A 1 102 ? 2.419 3.509 -13.653 1.00 87.44 102 TYR A C 1
ATOM 793 O O . TYR A 1 102 ? 1.601 3.644 -14.558 1.00 87.44 102 TYR A O 1
ATOM 801 N N . LEU A 1 103 ? 3.368 2.572 -13.674 1.00 90.62 103 LEU A N 1
ATOM 802 C CA . LEU A 1 103 ? 3.396 1.497 -14.672 1.00 90.62 103 LEU A CA 1
ATOM 803 C C . LEU A 1 103 ? 2.518 0.323 -14.233 1.00 90.62 103 LEU A C 1
ATOM 805 O O . LEU A 1 103 ? 1.751 -0.221 -15.018 1.00 90.62 103 LEU A O 1
ATOM 809 N N . THR A 1 104 ? 2.636 -0.050 -12.961 1.00 90.62 104 THR A N 1
ATOM 810 C CA . THR A 1 104 ? 1.927 -1.166 -12.334 1.00 90.62 104 THR A CA 1
ATOM 811 C C . THR A 1 104 ? 1.654 -0.824 -10.873 1.00 90.62 104 THR A C 1
ATOM 813 O O . THR A 1 104 ? 2.493 -0.204 -10.212 1.00 90.62 104 THR A O 1
ATOM 816 N N . CYS A 1 105 ? 0.515 -1.255 -10.340 1.00 89.88 105 CYS A N 1
ATOM 817 C CA . CYS A 1 105 ? 0.165 -1.085 -8.931 1.00 89.88 105 CYS A CA 1
ATOM 818 C C . CYS A 1 105 ? -0.470 -2.363 -8.387 1.00 89.88 105 CYS A C 1
ATOM 820 O O . CYS A 1 105 ? -1.226 -3.032 -9.085 1.00 89.88 105 CYS A O 1
ATOM 822 N N . SER A 1 106 ? -0.208 -2.661 -7.116 1.00 89.81 106 SER A N 1
ATOM 823 C CA . SER A 1 106 ? -0.876 -3.735 -6.384 1.00 89.81 106 SER A CA 1
ATOM 824 C C . SER A 1 106 ? -1.359 -3.184 -5.050 1.00 89.81 106 SER A C 1
ATOM 826 O O . SER A 1 106 ? -0.549 -2.787 -4.215 1.00 89.81 106 SER A O 1
ATOM 828 N N . ALA A 1 107 ? -2.674 -3.176 -4.851 1.00 90.81 107 ALA A N 1
ATOM 829 C CA . ALA A 1 107 ? -3.306 -2.791 -3.597 1.00 90.81 107 ALA A CA 1
ATOM 830 C C . ALA A 1 107 ? -3.724 -4.044 -2.821 1.00 90.81 107 ALA A C 1
ATOM 832 O O . ALA A 1 107 ? -4.368 -4.934 -3.374 1.00 90.81 107 ALA A O 1
ATOM 833 N N . ILE A 1 108 ? -3.360 -4.117 -1.540 1.00 90.50 108 ILE A N 1
ATOM 834 C CA . ILE A 1 108 ? -3.669 -5.260 -0.673 1.00 90.50 108 ILE A CA 1
ATOM 835 C C . ILE A 1 108 ? -4.535 -4.764 0.482 1.00 90.50 108 ILE A C 1
ATOM 837 O O . ILE A 1 108 ? -4.045 -4.103 1.397 1.00 90.50 108 ILE A O 1
ATOM 841 N N . PHE A 1 109 ? -5.816 -5.123 0.460 1.00 90.12 109 PHE A N 1
ATOM 842 C CA . PHE A 1 109 ? -6.746 -4.851 1.554 1.00 90.12 109 PHE A CA 1
ATOM 843 C C . PHE A 1 109 ? -6.798 -6.051 2.502 1.00 90.12 109 PHE A C 1
ATOM 845 O O . PHE A 1 109 ? -6.837 -7.202 2.070 1.00 90.12 109 PHE A O 1
ATOM 852 N N . ARG A 1 110 ? -6.775 -5.789 3.813 1.00 87.88 110 ARG A N 1
ATOM 853 C CA . ARG A 1 110 ? -6.793 -6.818 4.864 1.00 87.88 110 ARG A CA 1
ATOM 854 C C . ARG A 1 110 ? -7.930 -6.551 5.841 1.00 87.88 110 ARG A C 1
ATOM 856 O O . ARG A 1 110 ? -8.135 -5.413 6.247 1.00 87.88 110 ARG A O 1
ATOM 863 N N . GLY A 1 111 ? -8.599 -7.615 6.276 1.00 87.50 111 GLY A N 1
ATOM 864 C CA . GLY A 1 111 ? -9.689 -7.554 7.251 1.00 87.50 111 GLY A CA 1
ATOM 865 C C . GLY A 1 111 ? -11.048 -7.875 6.636 1.00 87.50 111 GLY A C 1
ATOM 866 O O . GLY A 1 111 ? -11.133 -8.459 5.559 1.00 87.50 111 GLY A O 1
ATOM 867 N N . ARG A 1 112 ? -12.120 -7.520 7.350 1.00 85.06 112 ARG A N 1
ATOM 868 C CA . ARG A 1 112 ? -13.499 -7.693 6.877 1.00 85.06 112 ARG A CA 1
ATOM 869 C C . ARG A 1 112 ? -13.848 -6.541 5.938 1.00 85.06 112 ARG A C 1
ATOM 871 O O . ARG A 1 112 ? -14.316 -5.504 6.390 1.00 85.06 112 ARG A O 1
ATOM 878 N N . VAL A 1 113 ? -13.572 -6.725 4.652 1.00 87.50 113 VAL A N 1
ATOM 879 C CA . VAL A 1 113 ? -13.824 -5.731 3.600 1.00 87.50 113 VAL A CA 1
ATOM 880 C C . VAL A 1 113 ? -14.790 -6.287 2.559 1.00 87.50 113 VAL A C 1
ATOM 882 O O . VAL A 1 113 ? -14.728 -7.466 2.211 1.00 87.50 113 VAL A O 1
ATOM 885 N N . ALA A 1 114 ? -15.692 -5.441 2.064 1.00 88.88 114 ALA A N 1
ATOM 886 C CA . ALA A 1 114 ? -16.582 -5.797 0.969 1.00 88.88 114 ALA A CA 1
ATOM 887 C C . ALA A 1 114 ? -15.835 -5.653 -0.365 1.00 88.88 114 ALA A C 1
ATOM 889 O O . ALA A 1 114 ? -15.419 -4.556 -0.729 1.00 88.88 114 ALA A O 1
ATOM 890 N N . MET A 1 115 ? -15.690 -6.750 -1.115 1.00 87.62 115 MET A N 1
ATOM 891 C CA . MET A 1 115 ? -14.940 -6.752 -2.383 1.00 87.62 115 MET A CA 1
ATOM 892 C C . MET A 1 115 ? -15.496 -5.749 -3.398 1.00 87.62 115 MET A C 1
ATOM 894 O O . MET A 1 115 ? -14.727 -5.039 -4.033 1.00 87.62 115 MET A O 1
ATOM 898 N N . LYS A 1 116 ? -16.826 -5.622 -3.477 1.00 90.38 116 LYS A N 1
ATOM 899 C CA . LYS A 1 116 ? -17.491 -4.646 -4.348 1.00 90.38 116 LYS A CA 1
ATOM 900 C C . LYS A 1 116 ? -17.053 -3.210 -4.047 1.00 90.38 116 LYS A C 1
ATOM 902 O O . LYS A 1 116 ? -16.727 -2.460 -4.954 1.00 90.38 116 LYS A O 1
ATOM 907 N N . GLU A 1 117 ? -17.005 -2.845 -2.768 1.00 90.69 117 GLU A N 1
ATOM 908 C CA . GLU A 1 117 ? -16.601 -1.500 -2.354 1.00 90.69 117 GLU A CA 1
ATOM 909 C C . GLU A 1 117 ? -15.130 -1.234 -2.696 1.00 90.69 117 GLU A C 1
ATOM 911 O O . GLU A 1 117 ? -14.789 -0.150 -3.161 1.00 90.69 117 GLU A O 1
ATOM 916 N N . VAL A 1 118 ? -14.262 -2.237 -2.522 1.00 90.50 118 VAL A N 1
ATOM 917 C CA . VAL A 1 118 ? -12.849 -2.149 -2.918 1.00 90.50 118 VAL A CA 1
ATOM 918 C C . VAL A 1 118 ? -12.716 -1.934 -4.425 1.00 90.50 118 VAL A C 1
ATOM 920 O O . VAL A 1 118 ? -11.980 -1.044 -4.845 1.00 90.50 118 VAL A O 1
ATOM 923 N N . GLU A 1 119 ? -13.432 -2.707 -5.240 1.00 90.44 119 GLU A N 1
ATOM 924 C CA . GLU A 1 119 ? -13.405 -2.570 -6.700 1.00 90.44 119 GLU A CA 1
ATOM 925 C C . GLU A 1 119 ? -13.908 -1.198 -7.161 1.00 90.44 119 GLU A C 1
ATOM 927 O O . GLU A 1 119 ? -13.255 -0.557 -7.990 1.00 90.44 119 GLU A O 1
ATOM 932 N N . ASP A 1 120 ? -15.013 -0.716 -6.590 1.00 92.12 120 ASP A N 1
ATOM 933 C CA . ASP A 1 120 ? -15.579 0.597 -6.905 1.00 92.12 120 ASP A CA 1
ATOM 934 C C . ASP A 1 120 ? -14.591 1.723 -6.548 1.00 92.12 120 ASP A C 1
ATOM 936 O O . ASP A 1 120 ? -14.335 2.619 -7.358 1.00 92.12 120 ASP A O 1
ATOM 940 N N . GLN A 1 121 ? -13.965 1.665 -5.365 1.00 91.19 121 GLN A N 1
ATOM 941 C CA . GLN A 1 121 ? -12.985 2.673 -4.945 1.00 91.19 121 GLN A CA 1
ATOM 942 C C . GLN A 1 121 ? -11.698 2.629 -5.774 1.00 91.19 121 GLN A C 1
ATOM 944 O O . GLN A 1 121 ? -11.188 3.680 -6.168 1.00 91.19 121 GLN A O 1
ATOM 949 N N . MET A 1 122 ? -11.182 1.440 -6.089 1.00 90.88 122 MET A N 1
ATOM 950 C CA . MET A 1 122 ? -9.982 1.304 -6.920 1.00 90.88 122 MET A CA 1
ATOM 951 C C . MET A 1 122 ? -10.225 1.785 -8.354 1.00 90.88 122 MET A C 1
ATOM 953 O O . MET A 1 122 ? -9.353 2.435 -8.934 1.00 90.88 122 MET A O 1
ATOM 957 N N . ARG A 1 123 ? -11.422 1.548 -8.906 1.00 91.00 123 ARG A N 1
ATOM 958 C CA . ARG A 1 123 ? -11.821 2.080 -10.216 1.00 91.00 123 ARG A CA 1
ATOM 959 C C . ARG A 1 123 ? -11.870 3.608 -10.215 1.00 91.00 123 ARG A C 1
ATOM 961 O O . ARG A 1 123 ? -11.362 4.226 -11.147 1.00 91.00 123 ARG A O 1
ATOM 968 N N . ASN A 1 124 ? -12.405 4.211 -9.153 1.00 90.31 124 ASN A N 1
ATOM 969 C CA . ASN A 1 124 ? -12.434 5.668 -9.003 1.00 90.31 124 ASN A CA 1
ATOM 970 C C . ASN A 1 124 ? -11.025 6.278 -8.971 1.00 90.31 124 ASN A C 1
ATOM 972 O O . ASN A 1 124 ? -10.810 7.346 -9.546 1.00 90.31 124 ASN A O 1
ATOM 976 N N . VAL A 1 125 ? -10.062 5.611 -8.325 1.00 87.25 125 VAL A N 1
ATOM 977 C CA . VAL A 1 125 ? -8.661 6.063 -8.330 1.00 87.25 125 VAL A CA 1
ATOM 978 C C . VAL A 1 125 ? -8.036 5.932 -9.714 1.00 87.25 125 VAL A C 1
ATOM 980 O O . VAL A 1 125 ? -7.333 6.839 -10.131 1.00 87.25 125 VAL A O 1
ATOM 983 N N . GLN A 1 126 ? -8.307 4.846 -10.441 1.00 83.50 126 GLN A N 1
ATOM 984 C CA . GLN A 1 126 ? -7.774 4.656 -11.793 1.00 83.50 126 GLN A CA 1
ATOM 985 C C . GLN A 1 126 ? -8.316 5.688 -12.796 1.00 83.50 126 GLN A C 1
ATOM 987 O O . GLN A 1 126 ? -7.618 6.050 -13.738 1.00 83.50 126 GLN A O 1
ATOM 992 N N . SER A 1 127 ? -9.565 6.130 -12.621 1.00 79.12 127 SER A N 1
ATOM 993 C CA . SER A 1 127 ? -10.198 7.128 -13.494 1.00 79.12 127 SER A CA 1
ATOM 994 C C . SER A 1 127 ? -9.772 8.577 -13.227 1.00 79.12 127 SER A C 1
ATOM 996 O O . SER A 1 127 ? -10.156 9.459 -13.994 1.00 79.12 127 SER A O 1
ATOM 998 N N . LYS A 1 128 ? -9.045 8.827 -12.133 1.00 60.78 128 LYS A N 1
ATOM 999 C CA . LYS A 1 128 ? -8.499 10.143 -11.783 1.00 60.78 128 LYS A CA 1
ATOM 1000 C C . LYS A 1 128 ? -7.115 10.341 -12.382 1.00 60.78 128 LYS A C 1
ATOM 1002 O O . LYS A 1 128 ? -6.845 11.496 -12.773 1.00 60.78 128 LYS A O 1
#

InterPro domains:
  IPR000217 Tubulin [PTHR11588] (1-128)
  IPR002453 Beta tubulin [PR01163] (4-16)
  IPR002453 Beta tubulin [PR01163] (22-31)
  IPR002453 Beta tubulin [PR01163] (37-50)
  IPR002453 Beta tubulin [PR01163] (57-73)
  IPR002453 Beta tubulin [PR01163] (103-121)
  IPR002453 Beta tubulin [PR01163] (121-128)
  IPR008280 Tubulin/FtsZ, C-terminal [SSF55307] (36-128)
  IPR018316 Tubulin/FtsZ, 2-layer sandwich domain [PF03953] (53-128)
  IPR018316 Tubulin/FtsZ, 2-layer sandwich domain [SM00865] (38-128)
  IPR036525 Tubulin/FtsZ, GTPase domain superfamily [G3DSA:3.40.50.1440] (1-54)
  IPR036525 Tubulin/FtsZ, GTPase domain superfamily [SSF52490] (1-35)
  IPR037103 Tubulin/FtsZ-like, C-terminal domain [G3DSA:3.30.1330.20] (55-128)

pLDDT: mean 85.88, std 6.36, range [60.78, 93.56]

Secondary structure (DSSP, 8-state):
-IIIIIS--SS--HHHHHHHHHHHHHHHTHHHHS--SSS-SHHHHHHHH-SSTT--PPP-B-S----GGGGGG----HHHHHHHHT-GGGBSSS--GGGS--S-------SS--HHHHHHHHHHHHT-

Solvent-accessible surface area (backbone atoms only — not comparable to full-atom values): 8133 Å² total; per-residue (Å²): 105,51,52,48,73,58,45,64,34,92,79,73,48,72,68,57,53,48,48,52,51,52,53,48,54,54,57,75,45,38,33,65,76,42,96,53,91,65,48,46,40,73,66,54,39,42,65,68,56,33,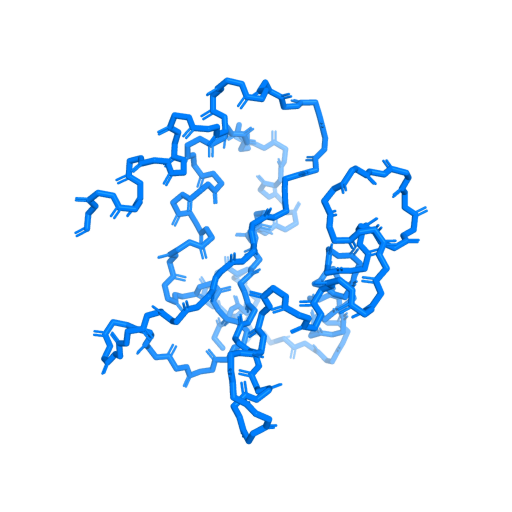92,42,92,90,55,71,81,80,82,51,53,49,58,87,76,65,27,87,89,49,55,89,77,53,85,86,45,68,63,60,40,52,53,40,42,74,32,60,78,37,36,78,44,101,54,64,63,85,83,58,77,86,88,57,87,86,86,86,88,84,80,97,70,59,66,68,60,50,53,55,49,53,49,54,60,73,76,104

Foldseek 3Di:
DLCCPAQVHPDDDVVNVVVVVVVQVCQVCVLCVDPDDAPVDPVRVCVQQPPDPVPPDDWFFDPDSHHPVCVVVDDDALLVRLVRRQDCSRIPDVDDCVVDDGPGDDDGDDDPHDVVVNVVNVVVVVVD

Mean predicted aligned error: 5.61 Å

Radius of gyration: 15.42 Å; Cα contacts (8 Å, |Δi|>4): 97; chains: 1; bounding box: 33×33×39 Å

Organism: Gibberella intermedia (NCBI:txid948311)

Sequence (128 aa):
DICMRTLKLSNPSYGDLNYLVSAVMSGVTTCLRFPGQLNSDLRKLAVNMVPFPRLHFFMVGFAPLTSRGAHSFRAVSVPELTQQMFDPKNMMAASDFRNGRYLTCSAIFRGRVAMKEVEDQMRNVQSK

Nearest PDB structures (foldseek):
  5w3h-assembly1_B  TM=9.371E-01  e=5.177E-14  Saccharomyces cerevisiae S288C
  7n32-assembly1_d  TM=9.162E-01  e=3.970E-14  Tetrahymena thermophila
  5ij0-assembly1_B  TM=9.269E-01  e=1.005E-13  Homo sapiens
  7som-assembly1_BC  TM=9.196E-01  e=9.409E-14  Chlamydomonas reinhardtii
  3e22-assembly1_A  TM=9.384E-01  e=1.773E-08  Bos taurus